Protein AF-A0A8T4ZGE3-F1 (afdb_monomer_lite)

Sequence (89 aa):
MAKRFETIMIWKKLENLDPQEVSARSLARYDNNMRSYLIKILSQEYAAELDKHKITVRGEVKEEAPWELQILIPIYLVNAKKEELNGKW

Foldseek 3Di:
DVVVVVLVVLLVLLLPDDQVVLVQQAQWHADPVQRWTWHDDPNWIWTCRSVVLFIWTDDPDTDGDPPVCSRVVSVCSNPGGHDPPPVDD

Structure (mmCIF, N/CA/C/O backbone):
data_AF-A0A8T4ZGE3-F1
#
_entry.id   AF-A0A8T4ZGE3-F1
#
loop_
_atom_site.group_PDB
_atom_site.id
_atom_site.type_symbol
_atom_site.label_atom_id
_atom_site.label_alt_id
_atom_site.label_comp_id
_atom_site.label_asym_id
_atom_site.label_entity_id
_atom_site.label_seq_id
_atom_site.pdbx_PDB_ins_code
_atom_site.Cartn_x
_atom_site.Cartn_y
_atom_site.Cartn_z
_atom_site.occupancy
_atom_site.B_iso_or_equiv
_atom_site.auth_seq_id
_atom_site.auth_comp_id
_atom_site.auth_asym_id
_atom_site.auth_atom_id
_atom_site.pdbx_PDB_model_num
ATOM 1 N N . MET A 1 1 ? 20.655 -4.845 11.416 1.00 58.94 1 MET A N 1
ATOM 2 C CA . MET A 1 1 ? 20.199 -6.174 10.946 1.00 58.94 1 MET A CA 1
ATOM 3 C C . MET A 1 1 ? 18.729 -6.436 11.304 1.00 58.94 1 MET A C 1
ATOM 5 O O . MET A 1 1 ? 17.982 -6.785 10.403 1.00 58.94 1 MET A O 1
ATOM 9 N N . ALA A 1 2 ? 18.281 -6.160 12.540 1.00 63.09 2 ALA A N 1
ATOM 10 C CA . ALA A 1 2 ? 16.885 -6.345 12.981 1.00 63.09 2 ALA A CA 1
ATOM 11 C C . ALA A 1 2 ? 15.817 -5.611 12.134 1.00 63.09 2 ALA A C 1
ATOM 13 O O . ALA A 1 2 ? 14.883 -6.248 11.659 1.00 63.09 2 ALA A O 1
ATOM 14 N N . LYS A 1 3 ? 16.011 -4.314 11.833 1.00 65.88 3 LYS A N 1
ATOM 15 C CA . LYS A 1 3 ? 15.034 -3.501 11.070 1.00 65.88 3 LYS A CA 1
ATOM 16 C C . LYS A 1 3 ? 14.644 -4.093 9.707 1.00 65.88 3 LYS A C 1
ATOM 18 O O . LYS A 1 3 ? 13.491 -4.019 9.313 1.00 65.88 3 LYS A O 1
ATOM 23 N N . ARG A 1 4 ? 15.589 -4.720 8.991 1.00 71.88 4 ARG A N 1
ATOM 24 C CA . ARG A 1 4 ? 15.318 -5.334 7.676 1.00 71.88 4 ARG A CA 1
ATOM 25 C C . ARG A 1 4 ? 14.434 -6.575 7.801 1.00 71.88 4 ARG A C 1
ATOM 27 O O . ARG A 1 4 ? 13.599 -6.818 6.939 1.00 71.88 4 ARG A O 1
ATOM 34 N N . PHE A 1 5 ? 14.623 -7.351 8.866 1.00 77.31 5 PHE A N 1
ATOM 35 C CA . PHE A 1 5 ? 13.821 -8.541 9.129 1.00 77.31 5 PHE A CA 1
ATOM 36 C C . PHE A 1 5 ? 12.381 -8.160 9.496 1.00 77.31 5 PHE A C 1
ATOM 38 O O . PHE A 1 5 ? 11.437 -8.740 8.968 1.00 77.31 5 PHE A O 1
ATOM 45 N N . GLU A 1 6 ? 12.214 -7.123 10.320 1.00 82.50 6 GLU A N 1
ATOM 46 C CA . GLU A 1 6 ? 10.901 -6.578 10.687 1.00 82.50 6 GLU A CA 1
ATOM 47 C C . GLU A 1 6 ? 10.121 -6.086 9.461 1.00 82.50 6 GLU A C 1
ATOM 49 O O . GLU A 1 6 ? 8.960 -6.458 9.288 1.00 82.50 6 GLU A O 1
ATOM 54 N N . THR A 1 7 ? 10.760 -5.330 8.560 1.00 84.56 7 THR A N 1
ATOM 55 C CA . THR A 1 7 ? 10.118 -4.858 7.322 1.00 84.56 7 THR A CA 1
ATOM 56 C C . THR A 1 7 ? 9.634 -6.016 6.446 1.00 84.56 7 THR A C 1
ATOM 58 O O . THR A 1 7 ? 8.498 -5.989 5.979 1.00 84.56 7 THR A O 1
ATOM 61 N N . ILE A 1 8 ? 10.443 -7.068 6.268 1.00 89.31 8 ILE A N 1
ATOM 62 C CA . ILE A 1 8 ? 10.046 -8.258 5.492 1.00 89.31 8 ILE A CA 1
ATOM 63 C C . ILE A 1 8 ? 8.827 -8.945 6.123 1.00 89.31 8 ILE A C 1
ATOM 65 O O . ILE A 1 8 ? 7.910 -9.359 5.415 1.00 89.31 8 ILE A O 1
ATOM 69 N N . MET A 1 9 ? 8.791 -9.057 7.453 1.00 93.44 9 MET A N 1
ATOM 70 C CA . MET A 1 9 ? 7.666 -9.675 8.162 1.00 93.44 9 MET A CA 1
ATOM 71 C C . MET A 1 9 ? 6.373 -8.867 8.021 1.00 93.44 9 MET A C 1
ATOM 73 O O . MET A 1 9 ? 5.301 -9.457 7.892 1.00 93.44 9 MET A O 1
ATOM 77 N N . ILE A 1 10 ? 6.458 -7.534 8.006 1.00 95.81 10 ILE A N 1
ATOM 78 C CA . ILE A 1 10 ? 5.299 -6.657 7.793 1.00 95.81 10 ILE A CA 1
ATOM 79 C C . ILE A 1 10 ? 4.717 -6.859 6.393 1.00 95.81 10 ILE A C 1
ATOM 81 O O . ILE A 1 10 ? 3.508 -7.042 6.267 1.00 95.81 10 ILE A O 1
ATOM 85 N N . TRP A 1 11 ? 5.558 -6.885 5.357 1.00 96.31 11 TRP A N 1
ATOM 86 C CA . TRP A 1 11 ? 5.105 -7.129 3.987 1.00 96.31 11 TRP A CA 1
ATOM 87 C C . TRP A 1 11 ? 4.458 -8.503 3.826 1.00 96.31 11 TRP A C 1
ATOM 89 O O . TRP A 1 11 ? 3.341 -8.591 3.323 1.00 96.31 11 TRP A O 1
ATOM 99 N N . LYS A 1 12 ? 5.087 -9.559 4.355 1.00 95.56 12 LYS A N 1
ATOM 100 C CA . LYS A 1 12 ? 4.487 -10.901 4.365 1.00 95.56 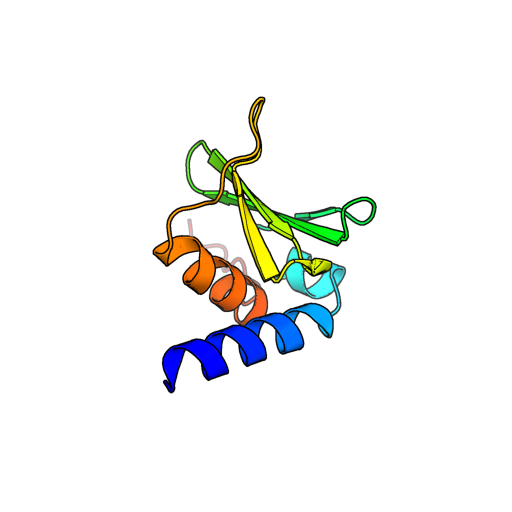12 LYS A CA 1
ATOM 101 C C . LYS A 1 12 ? 3.150 -10.932 5.093 1.00 95.56 12 LYS A C 1
ATOM 103 O O . LYS A 1 12 ? 2.220 -11.597 4.651 1.00 95.56 12 LYS A O 1
ATOM 108 N N . LYS A 1 13 ? 3.031 -10.232 6.223 1.00 97.06 13 LYS A N 1
ATOM 109 C CA . LYS A 1 13 ? 1.753 -10.133 6.930 1.00 97.06 13 LYS A CA 1
ATOM 110 C C . LYS A 1 13 ? 0.712 -9.442 6.052 1.00 97.06 13 LYS A C 1
ATOM 112 O O . LYS A 1 13 ? -0.392 -9.954 5.947 1.00 97.06 13 LYS A O 1
ATOM 117 N N . LEU A 1 14 ? 1.074 -8.341 5.395 1.00 96.69 14 LEU A N 1
ATOM 118 C CA . LEU A 1 14 ? 0.185 -7.591 4.509 1.00 96.69 14 LEU A CA 1
ATOM 119 C C . LEU A 1 14 ? -0.317 -8.416 3.313 1.00 96.69 14 LEU A C 1
ATOM 121 O O . LEU A 1 14 ? -1.483 -8.301 2.955 1.00 96.69 14 LEU A O 1
ATOM 125 N N . GLU A 1 15 ? 0.527 -9.268 2.730 1.00 96.62 15 GLU A N 1
ATOM 126 C CA . GLU A 1 15 ? 0.156 -10.170 1.626 1.00 96.62 15 GLU A CA 1
ATOM 127 C C . GLU A 1 15 ? -0.890 -11.223 2.007 1.00 96.62 15 GLU A C 1
ATOM 129 O O . GLU A 1 15 ? -1.604 -11.712 1.136 1.00 96.62 15 GLU A O 1
ATOM 134 N N . ASN A 1 16 ? -0.960 -11.588 3.289 1.00 96.56 16 ASN A N 1
ATOM 135 C CA . ASN A 1 16 ? -1.888 -12.596 3.800 1.00 96.56 16 ASN A CA 1
ATOM 136 C C . ASN A 1 16 ? -3.189 -11.994 4.349 1.00 96.56 16 ASN A C 1
ATOM 138 O O . ASN A 1 16 ? -4.066 -12.737 4.785 1.00 96.56 16 ASN A O 1
ATOM 142 N N . LEU A 1 17 ? -3.308 -10.665 4.381 1.00 96.69 17 LEU A N 1
ATOM 143 C CA . LEU A 1 17 ? -4.537 -9.999 4.798 1.00 96.69 17 LEU A CA 1
ATOM 144 C C . LEU A 1 17 ? -5.523 -9.921 3.634 1.00 96.69 17 LEU A C 1
ATOM 146 O O . LEU A 1 17 ? -5.124 -9.723 2.486 1.00 96.69 17 LEU A O 1
ATOM 150 N N . ASP A 1 18 ? -6.814 -10.016 3.951 1.00 96.94 18 ASP A N 1
ATOM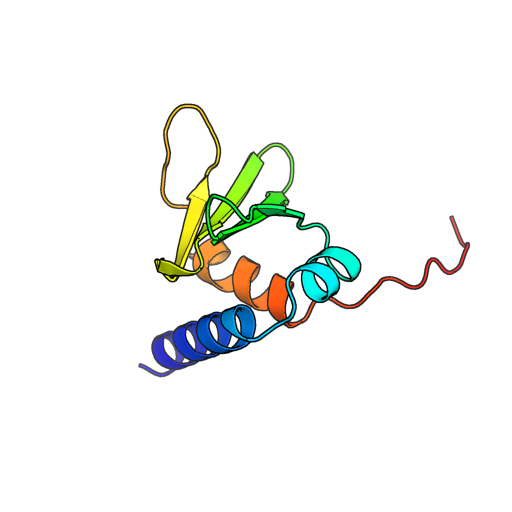 151 C CA . ASP A 1 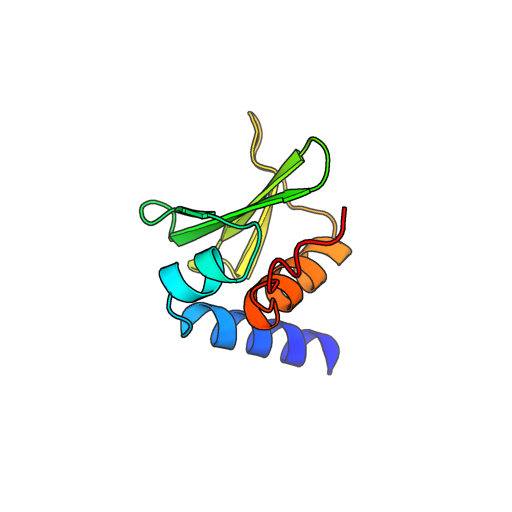18 ? -7.872 -9.773 2.977 1.00 96.94 18 ASP A CA 1
ATOM 152 C C . ASP A 1 18 ? -7.818 -8.301 2.518 1.00 96.94 18 ASP A C 1
ATOM 154 O O . ASP A 1 18 ? -7.923 -7.391 3.354 1.00 96.94 18 ASP A O 1
ATOM 158 N N . PRO A 1 19 ? -7.668 -8.029 1.208 1.00 97.06 19 PRO A N 1
ATOM 159 C CA . PRO A 1 19 ? -7.589 -6.661 0.723 1.00 97.06 19 PRO A CA 1
ATOM 160 C C . PRO A 1 19 ? -8.826 -5.813 1.006 1.00 97.06 19 PRO A C 1
ATOM 162 O O . PRO A 1 19 ? -8.695 -4.610 1.236 1.00 97.06 19 PRO A O 1
ATOM 165 N N . GLN A 1 20 ? -10.015 -6.417 1.030 1.00 95.50 20 GLN A N 1
ATOM 166 C CA . GLN A 1 20 ? -11.251 -5.727 1.385 1.00 95.50 20 GLN A CA 1
ATOM 167 C C . GLN A 1 20 ? -11.246 -5.332 2.859 1.00 95.50 20 GLN A C 1
ATOM 169 O O . GLN A 1 20 ? -11.634 -4.212 3.184 1.00 95.50 20 GLN A O 1
ATOM 174 N N . GLU A 1 21 ? -10.762 -6.203 3.750 1.00 95.69 21 GLU A N 1
ATOM 175 C CA . GLU A 1 21 ? -10.643 -5.887 5.177 1.00 95.69 21 GLU A CA 1
ATOM 176 C C . GLU A 1 21 ? -9.650 -4.741 5.406 1.00 95.69 21 GLU A C 1
ATOM 178 O O . GLU A 1 21 ? -9.959 -3.780 6.115 1.00 95.69 21 GLU A O 1
ATOM 183 N N . VAL A 1 22 ? -8.477 -4.803 4.764 1.00 96.69 22 VAL A N 1
ATOM 184 C CA . VAL A 1 22 ? -7.460 -3.744 4.843 1.00 96.69 22 VAL A CA 1
ATOM 185 C C . VAL A 1 22 ? -8.013 -2.423 4.319 1.00 96.69 22 VAL A C 1
ATOM 187 O O . VAL A 1 22 ? -7.843 -1.392 4.973 1.00 96.69 22 VAL A O 1
ATOM 190 N N . SER A 1 23 ? -8.711 -2.433 3.185 1.00 95.50 23 SER A N 1
ATOM 191 C CA . SER A 1 23 ? -9.352 -1.233 2.645 1.00 95.50 23 SER A CA 1
ATOM 192 C C . SER A 1 23 ? -10.494 -0.712 3.516 1.00 95.50 23 SER A C 1
ATOM 194 O O . SER A 1 23 ? -10.666 0.495 3.619 1.00 95.50 23 SER A O 1
ATOM 196 N N . ALA A 1 24 ? -11.249 -1.578 4.193 1.00 93.88 24 ALA A N 1
ATOM 197 C CA . ALA A 1 24 ? -12.350 -1.160 5.062 1.00 93.88 24 ALA A CA 1
ATOM 198 C C . ALA A 1 24 ? -11.881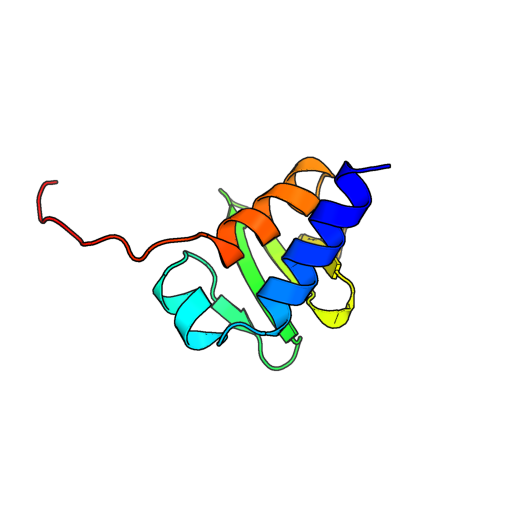 -0.490 6.365 1.00 93.88 24 ALA A C 1
ATOM 200 O O . ALA A 1 24 ? -12.623 0.292 6.962 1.00 93.88 24 ALA A O 1
ATOM 201 N N . ARG A 1 25 ? -10.673 -0.820 6.835 1.00 95.19 25 ARG A N 1
ATOM 202 C CA . ARG A 1 25 ? -10.109 -0.310 8.096 1.00 95.19 25 ARG A CA 1
ATOM 203 C C . ARG A 1 25 ? -9.024 0.750 7.911 1.00 95.19 25 ARG A C 1
ATOM 205 O O . ARG A 1 25 ? -8.501 1.245 8.902 1.00 95.19 25 ARG A O 1
ATOM 212 N N . SER A 1 26 ? -8.658 1.068 6.673 1.00 94.81 26 SER A N 1
ATOM 213 C CA . SER A 1 26 ? -7.634 2.058 6.335 1.00 94.81 26 SER A CA 1
ATOM 214 C C . SER A 1 26 ? -8.160 3.061 5.311 1.00 94.81 26 SER A C 1
ATOM 216 O O . SER A 1 26 ? -9.253 2.919 4.779 1.00 94.81 26 SER A O 1
ATOM 218 N N . LEU A 1 27 ? -7.361 4.079 5.005 1.00 92.94 27 LEU A N 1
ATOM 219 C CA . LEU A 1 27 ? -7.642 5.042 3.938 1.00 92.94 27 LEU A CA 1
ATOM 220 C C . LEU A 1 27 ? -7.134 4.570 2.564 1.00 92.94 27 LEU A C 1
ATOM 222 O O . LEU A 1 27 ? -7.028 5.372 1.636 1.00 92.94 27 LEU A O 1
ATOM 226 N N . ALA A 1 28 ? -6.765 3.293 2.431 1.00 96.62 28 ALA A N 1
ATOM 227 C CA . ALA A 1 28 ? -6.212 2.748 1.201 1.00 96.62 28 ALA A CA 1
ATOM 228 C C . ALA A 1 28 ? -7.254 1.970 0.393 1.00 96.62 28 ALA A C 1
ATOM 230 O O . ALA A 1 28 ? -8.070 1.227 0.936 1.00 96.62 28 ALA A O 1
ATOM 231 N N . ARG A 1 29 ? -7.167 2.063 -0.932 1.00 96.94 29 ARG A N 1
ATOM 232 C CA . ARG A 1 29 ? -7.932 1.226 -1.869 1.00 96.94 29 ARG A CA 1
ATOM 233 C C . ARG A 1 29 ? -7.033 0.152 -2.464 1.00 96.94 29 ARG A C 1
ATOM 235 O O . ARG A 1 29 ? -5.885 0.436 -2.795 1.00 96.94 29 ARG A O 1
ATOM 242 N N . TYR A 1 30 ? -7.544 -1.058 -2.636 1.00 97.94 30 TYR A N 1
ATOM 243 C CA . TYR A 1 30 ? -6.799 -2.115 -3.309 1.00 97.94 30 TYR A CA 1
ATOM 244 C C . TYR A 1 30 ? -6.994 -2.077 -4.831 1.00 97.94 30 TYR A C 1
ATOM 246 O O . TYR A 1 30 ? -8.119 -2.003 -5.322 1.00 97.94 30 TYR A O 1
ATOM 254 N N . ASP A 1 31 ? -5.893 -2.145 -5.575 1.00 96.56 31 ASP A N 1
ATOM 255 C CA . ASP A 1 31 ? -5.851 -2.304 -7.028 1.00 96.56 31 ASP A CA 1
ATOM 256 C C . ASP A 1 31 ? -5.483 -3.758 -7.352 1.00 96.56 31 ASP A C 1
ATOM 258 O O . ASP A 1 31 ? -4.324 -4.165 -7.223 1.00 96.56 31 ASP A O 1
ATOM 262 N N . ASN A 1 32 ? -6.485 -4.542 -7.765 1.00 95.06 32 ASN A N 1
ATOM 263 C CA . ASN A 1 32 ? -6.324 -5.964 -8.069 1.00 95.06 32 ASN A CA 1
ATOM 264 C C . ASN A 1 32 ? -5.461 -6.214 -9.315 1.00 95.06 32 ASN A C 1
ATOM 266 O O . ASN A 1 32 ? -4.748 -7.211 -9.373 1.00 95.06 32 ASN A O 1
ATOM 270 N N . ASN A 1 33 ? -5.488 -5.305 -10.296 1.00 94.75 33 ASN A N 1
ATOM 271 C CA . ASN A 1 33 ? -4.707 -5.458 -11.525 1.00 94.75 33 ASN A CA 1
ATOM 272 C C . ASN A 1 33 ? -3.212 -5.302 -11.245 1.00 94.75 33 ASN A C 1
ATOM 274 O O . ASN A 1 33 ? -2.385 -5.967 -11.862 1.00 94.75 33 ASN A O 1
ATOM 278 N N . MET A 1 34 ? -2.868 -4.411 -10.313 1.00 92.94 34 MET A N 1
ATOM 279 C CA . MET A 1 34 ? -1.482 -4.126 -9.945 1.00 92.94 34 MET A CA 1
ATOM 280 C C . MET A 1 34 ? -1.005 -4.846 -8.680 1.00 92.94 34 MET A C 1
ATOM 282 O O . MET A 1 34 ? 0.151 -4.655 -8.302 1.00 92.94 34 MET A O 1
ATOM 286 N N . ARG A 1 35 ? -1.869 -5.622 -8.006 1.00 96.50 35 ARG A N 1
ATOM 287 C CA . ARG A 1 35 ? -1.603 -6.201 -6.674 1.00 96.50 35 ARG A CA 1
ATOM 288 C C . ARG A 1 35 ? -0.998 -5.157 -5.724 1.00 96.50 35 ARG A C 1
ATOM 290 O O . ARG A 1 35 ? 0.063 -5.349 -5.126 1.00 96.50 35 ARG A O 1
ATOM 297 N N . SER A 1 36 ? -1.664 -4.007 -5.608 1.00 97.50 36 SER A N 1
ATOM 298 C CA . SER A 1 36 ? -1.140 -2.881 -4.828 1.00 97.50 36 SER A CA 1
ATOM 299 C C . SER A 1 36 ? -2.200 -2.163 -4.007 1.00 97.50 36 SER A C 1
ATOM 301 O O . SER A 1 36 ? -3.338 -2.028 -4.446 1.00 97.50 36 SER A O 1
ATOM 303 N N . TYR A 1 37 ? -1.814 -1.656 -2.836 1.00 98.12 37 TYR A N 1
ATOM 304 C CA . TYR A 1 37 ? -2.647 -0.721 -2.081 1.00 98.12 37 TYR A CA 1
ATOM 305 C C . TYR A 1 37 ? -2.310 0.709 -2.486 1.00 98.12 37 TYR A C 1
ATOM 307 O O . TYR A 1 37 ? -1.161 1.131 -2.376 1.00 98.12 37 TYR A O 1
ATOM 315 N N . LEU A 1 38 ? -3.311 1.460 -2.934 1.00 97.69 38 LEU A N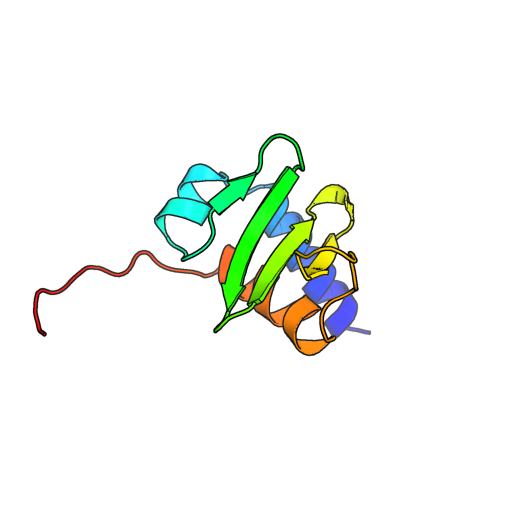 1
ATOM 316 C CA . LEU A 1 38 ? -3.185 2.874 -3.256 1.00 97.69 38 LEU A CA 1
ATOM 317 C C . LEU A 1 38 ? -3.620 3.699 -2.048 1.00 97.69 38 LEU A C 1
ATOM 319 O O . LEU A 1 38 ? -4.749 3.558 -1.574 1.00 97.69 38 LEU A O 1
ATOM 323 N N . ILE A 1 39 ? -2.735 4.562 -1.564 1.00 96.19 39 ILE A N 1
ATOM 324 C CA . ILE A 1 39 ? -2.971 5.425 -0.408 1.00 96.19 39 ILE A CA 1
ATOM 325 C C . ILE A 1 39 ? -2.648 6.870 -0.765 1.00 96.19 39 ILE A C 1
ATOM 327 O O . ILE A 1 39 ? -1.612 7.163 -1.362 1.00 96.19 39 ILE A O 1
ATOM 331 N N . LYS A 1 40 ? -3.537 7.787 -0.384 1.00 95.69 40 LYS A N 1
ATOM 332 C CA . LYS A 1 40 ? -3.316 9.221 -0.554 1.00 95.69 40 LYS A CA 1
ATOM 333 C C . LYS A 1 40 ? -2.775 9.809 0.743 1.00 95.69 40 LYS A C 1
ATOM 335 O O . LYS A 1 40 ? -3.434 9.739 1.775 1.00 95.69 40 LYS A O 1
ATOM 340 N N . ILE A 1 41 ? -1.583 10.391 0.682 1.00 93.81 41 ILE A N 1
ATOM 341 C CA . ILE A 1 41 ? -0.961 11.113 1.792 1.00 93.81 41 ILE A CA 1
ATOM 342 C C . ILE A 1 41 ? -0.789 12.556 1.324 1.00 93.81 41 ILE A C 1
ATOM 344 O O . ILE A 1 41 ? -0.013 12.835 0.409 1.00 93.81 41 ILE A O 1
ATOM 348 N N . LEU A 1 42 ? -1.543 13.472 1.938 1.00 89.75 42 LEU A N 1
ATOM 349 C CA . LEU A 1 42 ? -1.664 14.864 1.493 1.00 89.75 42 LEU A CA 1
ATOM 350 C C . LEU A 1 42 ? -2.143 14.941 0.026 1.00 89.75 42 LEU A C 1
ATOM 352 O O . LEU A 1 42 ? -3.203 14.414 -0.316 1.00 89.75 42 LEU A O 1
ATOM 356 N N . SER A 1 43 ? -1.389 15.609 -0.848 1.00 89.50 43 SER A N 1
ATOM 357 C CA . SER A 1 43 ? -1.689 15.740 -2.277 1.00 89.50 43 SER A CA 1
ATOM 358 C C . SER A 1 43 ? -1.181 14.569 -3.122 1.00 89.50 43 SER A C 1
ATOM 360 O O . SER A 1 43 ? -1.574 14.467 -4.282 1.00 89.50 43 SER A O 1
ATOM 362 N N . GLN A 1 44 ? -0.356 13.681 -2.560 1.00 94.56 44 GLN A N 1
ATOM 363 C CA . GLN A 1 44 ? 0.344 12.643 -3.309 1.00 94.56 44 GLN A CA 1
ATOM 364 C C . GLN A 1 44 ? -0.302 11.269 -3.110 1.00 94.56 44 GLN A C 1
ATOM 366 O O . GLN A 1 44 ? -0.616 10.866 -1.989 1.00 94.56 44 GLN A O 1
ATOM 371 N N . GLU A 1 45 ? -0.485 10.530 -4.202 1.00 96.06 45 GLU A N 1
ATOM 372 C CA . GLU A 1 45 ? -0.867 9.119 -4.147 1.00 96.06 45 GLU A CA 1
ATOM 373 C C . GLU A 1 45 ? 0.380 8.232 -4.195 1.00 96.06 45 GLU A C 1
ATOM 375 O O . GLU A 1 45 ? 1.308 8.480 -4.968 1.00 96.06 45 GLU A O 1
ATOM 380 N N . TYR A 1 46 ? 0.378 7.189 -3.371 1.00 97.31 46 TYR A N 1
ATOM 381 C CA . TYR A 1 46 ? 1.416 6.174 -3.289 1.00 97.31 46 TYR A CA 1
ATOM 382 C C . TYR A 1 46 ? 0.816 4.798 -3.557 1.00 97.31 46 TYR A C 1
ATOM 384 O O . TYR A 1 46 ? -0.321 4.530 -3.170 1.00 97.31 46 TYR A O 1
ATOM 392 N N . ALA A 1 47 ? 1.589 3.916 -4.180 1.00 97.62 47 ALA A N 1
ATOM 393 C CA . ALA A 1 47 ? 1.248 2.518 -4.380 1.00 97.62 47 ALA A CA 1
ATOM 394 C C . ALA A 1 47 ? 2.183 1.630 -3.558 1.00 97.62 47 ALA A C 1
ATOM 396 O O . ALA A 1 47 ? 3.393 1.632 -3.773 1.00 97.62 47 ALA A O 1
ATOM 397 N N . ALA A 1 48 ? 1.617 0.849 -2.643 1.00 97.69 48 ALA A N 1
ATOM 398 C CA . ALA A 1 48 ? 2.306 -0.250 -1.989 1.00 97.69 48 ALA A CA 1
ATOM 399 C C . ALA A 1 48 ? 2.211 -1.500 -2.868 1.00 97.69 48 ALA A C 1
ATOM 401 O O . ALA A 1 48 ? 1.197 -2.196 -2.850 1.00 97.69 48 ALA A O 1
ATOM 402 N N . GLU A 1 49 ? 3.245 -1.751 -3.670 1.00 97.31 49 GLU A N 1
ATOM 403 C CA . GLU A 1 49 ? 3.327 -2.874 -4.609 1.00 97.31 49 GLU A CA 1
ATOM 404 C C . GLU A 1 49 ? 3.708 -4.152 -3.852 1.00 97.31 49 GLU A C 1
ATOM 406 O O . GLU A 1 49 ? 4.868 -4.322 -3.465 1.00 97.31 49 GLU A O 1
ATOM 411 N N . LEU A 1 50 ? 2.740 -5.054 -3.651 1.00 96.19 50 LEU A N 1
ATOM 412 C CA . LEU A 1 50 ? 2.939 -6.260 -2.842 1.00 96.19 50 LEU A CA 1
ATOM 413 C C . LEU A 1 50 ? 4.012 -7.173 -3.434 1.00 96.19 50 LEU A C 1
ATOM 415 O O . LEU A 1 50 ? 4.880 -7.629 -2.712 1.00 96.19 50 LEU A O 1
ATOM 419 N N . ASP A 1 51 ? 4.045 -7.355 -4.752 1.00 93.62 51 ASP A N 1
ATOM 420 C CA . ASP A 1 51 ? 4.997 -8.288 -5.376 1.00 93.62 51 ASP A CA 1
ATOM 421 C C . ASP A 1 51 ? 6.453 -7.806 -5.335 1.00 93.62 51 ASP A C 1
ATOM 423 O O . ASP A 1 51 ? 7.383 -8.583 -5.541 1.00 93.62 51 ASP A O 1
ATOM 427 N N . LYS A 1 52 ? 6.661 -6.510 -5.089 1.00 93.94 52 LYS A N 1
ATOM 428 C CA . LYS A 1 52 ? 7.988 -5.882 -5.076 1.00 93.94 52 LYS A CA 1
ATOM 429 C C . LYS A 1 52 ? 8.421 -5.422 -3.687 1.00 93.94 52 LYS A C 1
ATOM 431 O O . LYS A 1 52 ? 9.533 -4.917 -3.564 1.00 93.94 52 LYS A O 1
ATOM 436 N N . HIS A 1 53 ? 7.553 -5.548 -2.678 1.00 95.12 53 HIS A N 1
ATOM 437 C CA . HIS A 1 53 ? 7.749 -5.013 -1.321 1.00 95.12 53 HIS A CA 1
ATOM 438 C C . HIS A 1 53 ? 8.280 -3.580 -1.321 1.00 95.12 53 HIS A C 1
ATOM 440 O O . HIS A 1 53 ? 9.230 -3.250 -0.609 1.00 95.12 53 HIS A O 1
ATOM 446 N N . LYS A 1 54 ? 7.668 -2.730 -2.152 1.00 95.81 54 LYS A N 1
ATOM 447 C CA . LYS A 1 54 ? 8.078 -1.336 -2.312 1.00 95.81 54 LYS A CA 1
ATOM 448 C C . LYS A 1 54 ? 6.897 -0.389 -2.385 1.00 95.81 54 LYS A C 1
ATOM 450 O O . LYS A 1 54 ? 5.804 -0.750 -2.818 1.00 95.81 54 LYS A O 1
ATOM 455 N N . ILE A 1 55 ? 7.166 0.849 -2.011 1.00 97.00 55 ILE A N 1
ATOM 456 C CA . ILE A 1 55 ? 6.269 1.979 -2.168 1.00 97.00 55 ILE A CA 1
ATOM 457 C C . ILE A 1 55 ? 6.750 2.827 -3.340 1.00 97.00 55 ILE A C 1
ATOM 459 O O . ILE A 1 55 ? 7.912 3.239 -3.387 1.00 97.00 55 ILE A O 1
ATOM 463 N N . THR A 1 56 ? 5.849 3.123 -4.266 1.00 96.62 56 THR A N 1
ATOM 464 C CA . THR A 1 56 ? 6.104 4.058 -5.361 1.00 96.62 56 THR A CA 1
ATOM 465 C C . THR A 1 56 ? 5.144 5.228 -5.328 1.00 96.62 56 THR A C 1
ATOM 467 O O . THR A 1 56 ? 4.011 5.117 -4.865 1.00 96.62 56 THR A O 1
ATOM 470 N N . VAL A 1 57 ? 5.604 6.370 -5.816 1.00 95.62 57 VAL A N 1
ATOM 471 C CA . VAL A 1 57 ? 4.769 7.533 -6.079 1.00 95.62 57 VAL A CA 1
ATOM 472 C C . VAL A 1 57 ? 3.937 7.244 -7.331 1.00 95.62 57 VAL A C 1
ATOM 474 O O . VAL A 1 57 ? 4.468 6.840 -8.368 1.00 95.62 57 VAL A O 1
ATOM 477 N N . ARG A 1 58 ? 2.615 7.415 -7.242 1.00 90.44 58 ARG A N 1
ATOM 478 C CA . ARG A 1 58 ? 1.706 7.336 -8.392 1.00 90.44 58 ARG A CA 1
ATOM 479 C C . ARG A 1 58 ? 1.642 8.704 -9.062 1.00 90.44 58 ARG A C 1
ATOM 481 O O . ARG A 1 58 ? 1.230 9.684 -8.449 1.00 90.44 58 ARG A O 1
ATOM 488 N N . GLY A 1 59 ? 2.046 8.748 -10.324 1.00 81.38 59 GLY A N 1
ATOM 489 C CA . GLY A 1 59 ? 2.085 9.944 -11.159 1.00 81.38 59 GLY A CA 1
ATOM 490 C C . GLY A 1 59 ? 2.544 9.591 -12.572 1.00 81.38 59 GLY A C 1
ATOM 491 O O . GLY A 1 59 ? 2.582 8.412 -12.932 1.00 81.38 59 GLY A O 1
ATOM 492 N N . GLU A 1 60 ? 2.897 10.603 -13.363 1.00 75.81 60 GLU A N 1
ATOM 493 C CA . GLU A 1 60 ? 3.412 10.416 -14.730 1.00 75.81 60 GLU A CA 1
ATOM 494 C C . GLU A 1 60 ? 4.731 9.631 -14.747 1.00 75.81 60 GLU A C 1
ATOM 496 O O . GLU A 1 60 ? 4.954 8.798 -15.625 1.00 75.81 60 GLU A O 1
ATOM 501 N N . VAL A 1 61 ? 5.566 9.833 -13.725 1.00 78.44 61 VAL A N 1
ATOM 502 C CA . VAL A 1 61 ? 6.801 9.080 -13.501 1.00 78.44 61 VAL A CA 1
ATOM 503 C C . VAL A 1 61 ? 6.638 8.240 -12.237 1.00 78.44 61 VAL A C 1
ATOM 505 O O . VAL A 1 61 ? 6.271 8.748 -11.177 1.00 78.44 61 VAL A O 1
ATOM 508 N N . LYS A 1 62 ? 6.891 6.931 -12.346 1.00 82.12 62 LYS A N 1
ATOM 509 C CA . LYS A 1 62 ? 6.932 6.038 -11.182 1.00 82.12 62 LYS A CA 1
ATOM 510 C C . LYS A 1 62 ? 8.285 6.162 -10.499 1.00 82.12 62 LYS A C 1
ATOM 512 O O . LYS A 1 62 ? 9.265 5.587 -10.969 1.00 82.12 62 LYS A O 1
ATOM 517 N N . GLU A 1 63 ? 8.305 6.852 -9.371 1.00 92.44 63 GLU A N 1
ATOM 518 C CA . GLU A 1 63 ? 9.489 7.010 -8.526 1.00 92.44 63 GLU A CA 1
ATOM 519 C C . GLU A 1 63 ? 9.331 6.227 -7.223 1.00 92.44 63 GLU A C 1
ATOM 521 O O . GLU A 1 63 ? 8.214 5.961 -6.773 1.00 92.44 63 GLU A O 1
ATOM 526 N N . GLU A 1 64 ? 10.443 5.821 -6.614 1.00 93.25 64 GLU A N 1
ATOM 527 C CA . GLU A 1 64 ? 10.403 5.222 -5.281 1.00 93.25 64 GLU A CA 1
ATOM 528 C C . GLU A 1 64 ? 10.080 6.286 -4.234 1.00 93.25 64 GLU A C 1
ATOM 530 O O . GLU A 1 64 ? 10.598 7.400 -4.268 1.00 93.25 64 GLU A O 1
ATOM 535 N N . ALA A 1 65 ? 9.209 5.938 -3.290 1.00 93.81 65 ALA A N 1
ATOM 536 C CA . ALA A 1 65 ? 8.889 6.833 -2.191 1.00 93.81 65 ALA A CA 1
ATOM 537 C C . ALA A 1 65 ? 10.076 6.964 -1.215 1.00 93.81 65 ALA A C 1
ATOM 539 O O . ALA A 1 65 ? 10.873 6.022 -1.103 1.00 93.81 65 ALA A O 1
ATOM 540 N N . PRO A 1 66 ? 10.146 8.067 -0.441 1.00 94.31 66 PRO A N 1
ATOM 541 C CA . PRO A 1 66 ? 11.096 8.228 0.658 1.00 94.31 66 PRO A CA 1
ATOM 542 C C . PRO A 1 66 ? 11.166 7.001 1.574 1.00 94.31 66 PRO A C 1
ATOM 544 O O . PRO A 1 66 ? 10.159 6.324 1.808 1.00 94.31 66 PRO A O 1
ATOM 547 N N . TRP A 1 67 ? 12.354 6.719 2.116 1.00 90.75 67 TRP A N 1
ATOM 548 C CA . TRP A 1 67 ? 12.614 5.499 2.890 1.00 90.75 67 TRP A CA 1
ATOM 549 C C . TRP A 1 67 ? 11.706 5.371 4.122 1.00 90.75 67 TRP A C 1
ATOM 551 O O . TRP A 1 67 ? 11.338 4.261 4.504 1.00 90.75 67 TRP A O 1
ATOM 561 N N . GLU A 1 68 ? 11.295 6.488 4.724 1.00 93.50 68 GLU A N 1
ATOM 562 C CA . GLU A 1 68 ? 10.351 6.512 5.837 1.00 93.50 68 GLU A CA 1
ATOM 563 C C . GLU A 1 68 ? 9.009 5.909 5.415 1.00 93.50 68 GLU A C 1
ATOM 565 O O . GLU A 1 68 ? 8.440 5.081 6.127 1.00 93.50 68 GLU A O 1
ATOM 570 N N . LEU A 1 69 ? 8.520 6.264 4.224 1.00 94.62 69 LEU A N 1
ATOM 571 C CA . LEU A 1 69 ? 7.252 5.762 3.697 1.00 94.62 69 LEU A CA 1
ATOM 572 C C . LEU A 1 69 ? 7.333 4.284 3.314 1.00 94.62 69 LEU A C 1
ATOM 574 O O . LEU A 1 69 ? 6.340 3.577 3.490 1.00 94.62 69 LEU A O 1
ATOM 578 N N . GLN A 1 70 ? 8.512 3.797 2.905 1.00 93.88 70 GLN A N 1
ATOM 579 C CA . GLN A 1 70 ? 8.759 2.364 2.673 1.00 93.88 70 GLN A CA 1
ATOM 580 C C . GLN A 1 70 ? 8.467 1.506 3.913 1.00 93.88 70 GLN A C 1
ATOM 582 O O . GLN A 1 70 ? 8.141 0.326 3.792 1.00 93.88 70 GLN A O 1
ATOM 587 N N . ILE A 1 71 ? 8.572 2.094 5.107 1.00 93.12 71 ILE A N 1
ATOM 588 C CA . ILE A 1 71 ? 8.352 1.417 6.387 1.00 93.12 71 ILE A CA 1
ATOM 589 C C . ILE A 1 71 ? 6.971 1.761 6.954 1.00 93.12 71 ILE A C 1
ATOM 591 O O . ILE A 1 71 ? 6.239 0.873 7.390 1.00 93.12 71 ILE A O 1
ATOM 595 N N . LEU A 1 72 ? 6.594 3.041 6.941 1.00 95.00 72 LEU A N 1
ATOM 596 C CA . LEU A 1 72 ? 5.380 3.522 7.597 1.00 95.00 72 LEU A CA 1
ATOM 597 C C . LEU A 1 72 ? 4.102 3.047 6.905 1.00 95.00 72 LEU A C 1
ATOM 599 O O . LEU A 1 72 ? 3.158 2.667 7.596 1.00 95.00 72 LEU A O 1
ATOM 603 N N . ILE A 1 73 ? 4.058 3.025 5.569 1.00 96.81 73 ILE A N 1
ATOM 604 C CA . ILE A 1 73 ? 2.842 2.638 4.841 1.00 96.81 73 ILE A CA 1
ATOM 605 C C . ILE A 1 73 ? 2.488 1.162 5.081 1.00 96.81 73 ILE A C 1
ATOM 607 O O . ILE A 1 73 ? 1.349 0.897 5.468 1.00 96.81 73 ILE A O 1
ATOM 611 N N . PRO A 1 74 ? 3.412 0.190 4.950 1.00 96.94 74 PRO A N 1
ATOM 612 C CA . PRO A 1 74 ? 3.095 -1.205 5.253 1.00 96.94 74 PRO A CA 1
ATOM 613 C C . PRO A 1 74 ? 2.680 -1.416 6.715 1.00 96.94 74 PRO A C 1
ATOM 615 O O . PRO A 1 74 ? 1.726 -2.147 6.982 1.00 96.94 74 PRO A O 1
ATOM 618 N N . ILE A 1 75 ? 3.340 -0.737 7.666 1.00 96.50 75 ILE A N 1
ATOM 619 C CA . ILE A 1 75 ? 2.958 -0.783 9.088 1.00 96.50 75 ILE A CA 1
ATOM 620 C C . ILE A 1 75 ? 1.537 -0.262 9.277 1.00 96.50 75 ILE A C 1
ATOM 622 O O . ILE A 1 75 ? 0.744 -0.900 9.972 1.00 96.50 75 ILE A O 1
ATOM 626 N N . TYR A 1 76 ? 1.211 0.872 8.662 1.00 96.88 76 TYR A N 1
ATOM 627 C CA . TYR A 1 76 ? -0.122 1.451 8.711 1.00 96.88 76 TYR A CA 1
ATOM 628 C C . TYR A 1 76 ? -1.166 0.475 8.158 1.00 96.88 76 TYR A C 1
ATOM 630 O O . TYR A 1 76 ? -2.098 0.136 8.873 1.00 96.88 76 TYR A O 1
ATOM 638 N N . LEU A 1 77 ? -0.984 -0.065 6.950 1.00 97.38 77 LEU A N 1
ATOM 639 C CA . LEU A 1 77 ? -1.949 -0.986 6.326 1.00 97.38 77 LEU A CA 1
ATOM 640 C C . LEU A 1 77 ? -2.200 -2.251 7.171 1.00 97.38 77 LEU A C 1
ATOM 642 O O . LEU A 1 77 ? -3.331 -2.731 7.304 1.00 97.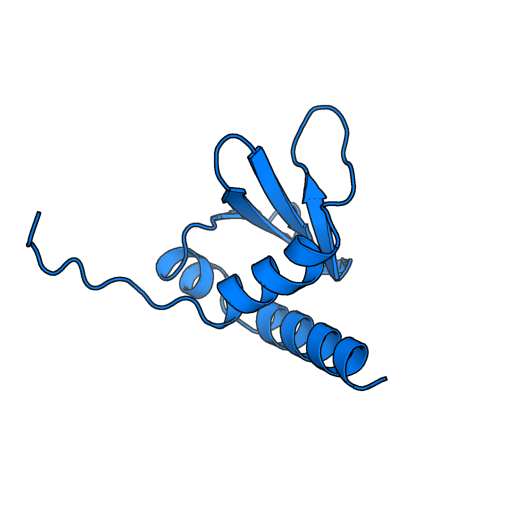38 77 LEU A O 1
ATOM 646 N N . VAL A 1 78 ? -1.148 -2.777 7.801 1.00 97.44 78 VAL A N 1
ATOM 647 C CA . VAL A 1 78 ? -1.238 -3.955 8.673 1.00 97.44 78 VAL A CA 1
ATOM 648 C C . VAL A 1 78 ? -1.966 -3.668 9.988 1.00 97.44 78 VAL A C 1
ATOM 650 O O . VAL A 1 78 ? -2.620 -4.571 10.512 1.00 97.44 78 VAL A O 1
ATOM 653 N N . ASN A 1 79 ? -1.841 -2.457 10.534 1.00 96.12 79 ASN A N 1
ATOM 654 C CA . ASN A 1 79 ? -2.303 -2.129 11.888 1.00 96.12 79 ASN A CA 1
ATOM 655 C C . ASN A 1 79 ? -3.468 -1.134 11.936 1.00 96.12 79 ASN A C 1
ATOM 657 O O . ASN A 1 79 ? -3.953 -0.837 13.029 1.00 96.12 79 ASN A O 1
ATOM 661 N N . ALA A 1 80 ? -3.911 -0.617 10.789 1.00 94.88 80 ALA A N 1
ATOM 662 C CA . ALA A 1 80 ? -5.038 0.294 10.706 1.00 94.88 80 ALA A CA 1
ATOM 663 C C . ALA A 1 80 ? -6.277 -0.356 11.330 1.00 94.88 80 ALA A C 1
ATOM 665 O O . ALA A 1 80 ? -6.562 -1.538 11.121 1.00 94.88 80 ALA A O 1
ATOM 666 N N . LYS A 1 81 ? -6.988 0.424 12.139 1.00 90.69 81 LYS A N 1
ATOM 667 C CA . LYS A 1 81 ? -8.221 0.012 12.799 1.00 90.69 81 LYS A CA 1
ATOM 668 C C . LYS A 1 81 ? -9.351 0.810 12.189 1.00 90.69 81 LYS A C 1
ATOM 670 O O . LYS A 1 81 ? -9.191 1.998 11.924 1.00 90.69 81 LYS A O 1
ATOM 675 N N . LYS A 1 82 ? -10.491 0.152 12.004 1.00 84.38 82 LYS A N 1
ATOM 676 C CA . LYS A 1 82 ? -11.707 0.819 11.564 1.00 84.38 82 LYS A CA 1
ATOM 677 C C . LYS A 1 82 ? -12.031 1.909 12.580 1.00 84.38 82 LYS A C 1
ATOM 679 O O . LYS A 1 82 ? -12.186 1.603 13.761 1.00 84.38 82 LYS A O 1
ATOM 684 N N . GLU A 1 83 ? -12.091 3.158 12.135 1.00 70.75 83 GLU A N 1
ATOM 685 C CA . GLU A 1 83 ? -12.586 4.216 13.003 1.00 70.75 83 GLU A CA 1
ATOM 686 C C . GLU A 1 83 ? -14.072 3.974 13.248 1.00 70.75 83 GLU A C 1
ATOM 688 O O . GLU A 1 83 ? -14.886 3.913 12.322 1.00 70.75 83 GLU A O 1
ATOM 693 N N . GLU A 1 84 ? -14.426 3.788 14.514 1.00 65.44 84 GLU A N 1
ATOM 694 C CA . GLU A 1 84 ? -15.808 3.907 14.936 1.00 65.44 84 GLU A CA 1
ATOM 695 C C . GLU A 1 84 ? -16.141 5.394 14.877 1.00 65.44 84 GLU A C 1
ATOM 697 O O . GLU A 1 84 ? -15.649 6.176 15.690 1.00 65.44 84 GLU A O 1
ATOM 702 N N . LEU A 1 85 ? -16.932 5.795 13.879 1.00 63.03 85 LEU A N 1
ATOM 703 C CA . LEU A 1 85 ? -17.463 7.151 13.775 1.00 63.03 85 LEU A CA 1
ATOM 704 C C . LEU A 1 85 ? -18.334 7.414 15.005 1.00 63.03 85 LEU A C 1
ATOM 706 O O . LEU A 1 85 ? -19.537 7.160 15.009 1.00 63.03 85 LEU A O 1
ATOM 710 N N . ASN A 1 86 ? -17.728 7.917 16.073 1.00 63.34 86 ASN A N 1
ATOM 711 C CA . ASN A 1 86 ? -18.395 8.193 17.333 1.00 63.34 86 ASN A CA 1
ATOM 712 C C . ASN A 1 86 ? -19.095 9.557 17.314 1.00 63.34 86 ASN A C 1
ATOM 714 O O . ASN A 1 86 ? -19.086 10.242 18.324 1.00 63.34 86 ASN A O 1
ATOM 718 N N . GLY A 1 87 ? -19.699 9.949 16.184 1.00 55.88 87 GLY A N 1
ATOM 719 C CA . GLY A 1 87 ? -20.695 11.025 16.042 1.00 55.88 87 GLY A CA 1
ATOM 720 C C . GLY A 1 87 ? -20.363 12.422 16.588 1.00 55.88 87 GLY A C 1
ATOM 721 O O . GLY A 1 87 ? -21.207 13.309 16.493 1.00 55.88 87 GLY A O 1
ATOM 722 N N . LYS A 1 88 ? -19.185 12.639 17.171 1.00 56.25 88 LYS A N 1
ATOM 723 C CA . LYS A 1 88 ? -18.756 13.901 17.763 1.00 56.25 88 LYS A CA 1
ATOM 724 C C . LYS A 1 88 ? -17.881 14.615 16.744 1.00 56.25 88 LYS A C 1
ATOM 726 O O . LYS A 1 88 ? -16.727 14.243 16.553 1.00 56.25 88 LYS A O 1
ATOM 731 N N . TRP A 1 89 ? -18.492 15.586 16.076 1.00 51.00 89 TRP A N 1
ATOM 732 C CA . TRP A 1 89 ? -17.817 16.610 15.285 1.00 51.00 89 TRP A CA 1
ATOM 733 C C . TRP A 1 89 ? -17.445 17.784 16.185 1.00 51.00 89 TRP A C 1
ATOM 735 O O . TRP A 1 89 ? -18.269 18.114 17.071 1.00 51.00 89 TRP A O 1
#

Radius of gyration: 13.42 Å; chains: 1; bounding box: 41×29×32 Å

pLDDT: mean 89.88, std 11.53, range [51.0, 98.12]

Secondary structure (DSSP, 8-state):
-HHHHHHHHHHHHHHTS-HHHHHHHSSEEEETTTTEEEEEETTEEEEEEGGGTEEEEESSS-EEPPHHHHHHHHHHHHH-------S--